Protein AF-A0A3B0PQD7-F1 (afdb_monomer_lite)

pLDDT: mean 87.28, std 15.41, range [33.97, 98.12]

Organi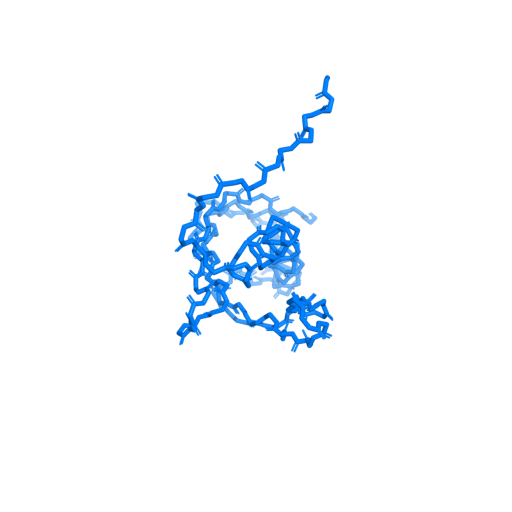sm: NCBI:txid1967783

Radius of gyration: 17.75 Å; chains: 1; bounding box: 50×24×46 Å

Structure (mmCIF, N/CA/C/O backbone):
data_AF-A0A3B0PQD7-F1
#
_entry.id   AF-A0A3B0PQD7-F1
#
loop_
_atom_site.group_PDB
_atom_site.id
_atom_site.type_symbol
_atom_site.label_atom_id
_atom_site.label_alt_id
_atom_site.label_comp_id
_atom_site.label_asym_id
_atom_site.label_entity_id
_atom_site.label_seq_id
_atom_site.pdbx_PDB_ins_code
_atom_site.Cartn_x
_atom_site.Cartn_y
_atom_site.Cartn_z
_atom_site.occupancy
_atom_site.B_iso_or_equiv
_atom_site.auth_seq_id
_atom_site.auth_comp_id
_atom_site.auth_asym_id
_atom_site.auth_atom_id
_atom_site.pdbx_PDB_model_num
ATOM 1 N N . MET A 1 1 ? -28.896 14.574 -0.219 1.00 33.97 1 MET A N 1
ATOM 2 C CA . MET A 1 1 ? -29.560 14.428 1.098 1.00 33.97 1 MET A CA 1
ATOM 3 C C . MET A 1 1 ? -28.515 14.001 2.114 1.00 33.97 1 MET A C 1
ATOM 5 O O . MET A 1 1 ? -27.941 12.939 1.903 1.00 33.97 1 MET A O 1
ATOM 9 N N . PRO A 1 2 ? -28.229 14.774 3.174 1.00 38.56 2 PRO A N 1
ATOM 10 C CA . PRO A 1 2 ? -27.444 14.260 4.285 1.00 38.56 2 PRO A CA 1
ATOM 11 C C . PRO A 1 2 ? -28.384 13.467 5.202 1.00 38.56 2 PRO A C 1
ATOM 13 O O . PRO A 1 2 ? -29.390 13.992 5.676 1.00 38.56 2 PRO A O 1
ATOM 16 N N . CYS A 1 3 ? -28.106 12.184 5.409 1.00 43.03 3 CYS A N 1
ATOM 17 C CA . CYS A 1 3 ? -28.840 11.355 6.358 1.00 43.03 3 CYS A CA 1
ATOM 18 C C . CYS A 1 3 ? -28.069 11.304 7.682 1.00 43.03 3 CYS A C 1
ATOM 20 O O . CYS A 1 3 ? -27.034 10.653 7.796 1.00 43.03 3 CYS A O 1
ATOM 22 N N . ILE A 1 4 ? -28.587 11.994 8.700 1.00 49.31 4 ILE A N 1
ATOM 23 C CA . ILE A 1 4 ? -28.175 11.782 10.089 1.00 49.31 4 ILE A CA 1
ATOM 24 C C . ILE A 1 4 ? -28.819 10.463 10.532 1.00 49.31 4 ILE A C 1
ATOM 26 O O . ILE A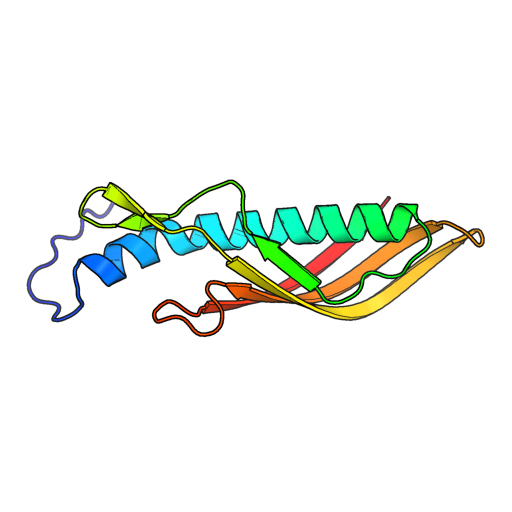 1 4 ? -30.043 10.364 10.625 1.00 49.31 4 ILE A O 1
ATOM 30 N N . ARG A 1 5 ? -28.005 9.423 10.749 1.00 48.00 5 ARG A N 1
ATOM 31 C CA . ARG A 1 5 ? -28.453 8.144 11.319 1.00 48.00 5 ARG A CA 1
ATOM 32 C C . ARG A 1 5 ? -28.305 8.192 12.836 1.00 48.00 5 ARG A C 1
ATOM 34 O O . ARG A 1 5 ? -27.195 8.287 13.346 1.00 48.00 5 ARG A O 1
ATOM 41 N N . PHE A 1 6 ? -29.424 8.089 13.547 1.00 45.12 6 PHE A N 1
ATOM 42 C CA . PHE A 1 6 ? -29.429 7.840 14.984 1.00 45.12 6 PHE A CA 1
ATOM 43 C C . PHE A 1 6 ? -29.221 6.342 15.224 1.00 45.12 6 PHE A C 1
ATOM 45 O O . PHE A 1 6 ? -30.031 5.518 14.796 1.00 45.12 6 PHE A O 1
ATOM 52 N N . TYR A 1 7 ? -28.121 5.985 15.886 1.00 51.50 7 TYR A N 1
ATOM 53 C CA . TYR A 1 7 ? -27.804 4.605 16.249 1.00 51.50 7 TYR A CA 1
ATOM 54 C C . TYR A 1 7 ? -28.651 4.176 17.450 1.00 51.50 7 TYR A C 1
ATOM 56 O O . TYR A 1 7 ? -28.227 4.275 18.597 1.00 51.50 7 TYR A O 1
ATOM 64 N N . CYS A 1 8 ? -29.861 3.690 17.186 1.00 42.84 8 CYS A N 1
ATOM 65 C CA . CYS A 1 8 ? -30.623 2.930 18.168 1.00 42.84 8 CYS A CA 1
ATOM 66 C C . CYS A 1 8 ? -30.406 1.436 17.893 1.00 42.84 8 CYS A C 1
ATOM 68 O O . CYS A 1 8 ? -30.883 0.910 16.891 1.00 42.84 8 CYS A O 1
ATOM 70 N N . GLY A 1 9 ? -29.673 0.759 18.782 1.00 48.16 9 GLY A N 1
ATOM 71 C CA . GLY A 1 9 ? -29.745 -0.699 18.917 1.00 48.16 9 GLY A CA 1
ATOM 72 C C . GLY A 1 9 ? -28.837 -1.549 18.024 1.00 48.16 9 GLY A C 1
ATOM 73 O O . GLY A 1 9 ? -29.288 -2.573 17.521 1.00 48.16 9 GLY A O 1
ATOM 74 N N . VAL A 1 10 ? -27.552 -1.210 17.875 1.00 45.53 10 VAL A N 1
ATOM 75 C CA . VAL A 1 10 ? -26.562 -2.141 17.302 1.00 45.53 10 VAL A CA 1
ATOM 76 C C . VAL A 1 10 ? -25.568 -2.537 18.391 1.00 45.53 10 VAL A C 1
ATOM 78 O O . VAL A 1 10 ? -24.862 -1.695 18.929 1.00 45.53 10 VAL A O 1
ATOM 81 N N . ARG A 1 11 ? -25.492 -3.834 18.717 1.00 49.12 11 ARG A N 1
ATOM 82 C CA . ARG A 1 11 ? -24.480 -4.433 19.613 1.00 49.12 11 ARG A CA 1
ATOM 83 C C . ARG A 1 11 ? -23.065 -4.443 18.990 1.00 49.12 11 ARG A C 1
ATOM 85 O O . ARG A 1 11 ? -22.325 -5.406 19.167 1.00 49.12 11 ARG A O 1
ATOM 92 N N . ARG A 1 12 ? -22.704 -3.432 18.199 1.00 54.81 12 ARG A N 1
ATOM 93 C CA . ARG A 1 12 ? -21.333 -3.213 17.718 1.00 54.81 12 ARG A CA 1
ATOM 94 C C . ARG A 1 12 ? -20.654 -2.292 18.716 1.00 54.81 12 ARG A C 1
ATOM 96 O O . ARG A 1 12 ? -21.308 -1.409 19.270 1.00 54.81 12 ARG A O 1
ATOM 103 N N . SER A 1 13 ? -19.386 -2.546 19.031 1.00 69.62 13 SER A N 1
ATOM 104 C CA . SER A 1 13 ? -18.706 -1.652 19.960 1.00 69.62 13 SER A CA 1
ATOM 105 C C . SER A 1 13 ? -18.562 -0.294 19.273 1.00 69.62 13 SER A C 1
ATOM 107 O O . SER A 1 13 ? -18.116 -0.215 18.133 1.00 69.62 13 SER A O 1
ATOM 109 N N . PHE A 1 14 ? -18.973 0.773 19.958 1.00 77.44 14 PHE A N 1
ATOM 110 C CA . PHE A 1 14 ? -18.831 2.155 19.483 1.00 77.44 14 PHE A CA 1
ATOM 111 C C . PHE A 1 14 ? -17.390 2.470 19.044 1.00 77.44 14 PHE A C 1
ATOM 113 O O . PHE A 1 14 ? -17.153 3.265 18.141 1.00 77.44 14 PHE A O 1
ATOM 120 N N . GLU A 1 15 ? -16.429 1.792 19.670 1.00 79.31 15 GLU A N 1
ATOM 121 C CA . GLU A 1 15 ? -15.017 1.841 19.321 1.00 79.31 15 GLU A CA 1
ATOM 122 C C . GLU A 1 15 ? -14.735 1.308 17.910 1.00 79.31 15 GLU A C 1
ATOM 124 O O . GLU A 1 15 ? -14.035 1.960 17.139 1.00 79.31 15 GLU A O 1
ATOM 129 N N . ASP A 1 16 ? -15.323 0.167 17.537 1.00 79.81 16 ASP A N 1
ATOM 130 C CA . ASP A 1 16 ? -15.156 -0.395 16.195 1.00 79.81 16 ASP A CA 1
ATOM 131 C C . ASP A 1 16 ? -15.752 0.547 15.133 1.00 79.81 16 ASP A C 1
ATOM 133 O O . ASP A 1 16 ? -15.162 0.728 14.070 1.00 79.81 16 ASP A O 1
ATOM 137 N N . ASP A 1 17 ? -16.886 1.198 15.418 1.00 82.94 17 ASP A N 1
ATOM 138 C CA . ASP A 1 17 ? -17.503 2.156 14.491 1.00 82.94 17 ASP A CA 1
ATOM 139 C C . ASP A 1 17 ? -16.621 3.399 14.276 1.00 82.94 17 ASP A C 1
ATOM 141 O O . ASP A 1 17 ? -16.484 3.867 13.145 1.00 82.94 17 ASP A O 1
ATOM 145 N N . ILE A 1 18 ? -15.962 3.906 15.324 1.00 85.69 18 ILE A N 1
ATOM 146 C CA . ILE A 1 18 ? -15.037 5.046 15.209 1.00 85.69 18 ILE A CA 1
ATOM 147 C C . ILE A 1 18 ? -13.805 4.706 14.375 1.00 85.69 18 ILE A C 1
ATOM 149 O O . ILE A 1 18 ? -13.388 5.518 13.542 1.00 85.69 18 ILE A O 1
ATOM 153 N N . VAL A 1 19 ? -13.231 3.517 14.565 1.00 84.31 19 VAL A N 1
ATOM 154 C CA . VAL A 1 19 ? -12.105 3.052 13.742 1.00 84.31 19 VAL A CA 1
ATOM 155 C C . VAL A 1 19 ? -12.552 2.890 12.286 1.00 84.31 19 VAL A C 1
ATOM 157 O O . VAL A 1 19 ? -11.895 3.396 11.374 1.00 84.31 19 VAL A O 1
ATOM 160 N N . ASN A 1 20 ? -13.717 2.278 12.057 1.00 86.50 20 ASN A N 1
ATOM 161 C CA . ASN A 1 20 ? -14.266 2.062 10.716 1.00 86.50 20 ASN A CA 1
ATOM 162 C C . ASN A 1 20 ? -14.564 3.366 9.964 1.00 86.50 20 ASN A C 1
ATOM 164 O O . ASN A 1 20 ? -14.393 3.417 8.748 1.00 86.50 20 ASN A O 1
ATOM 168 N N . LEU A 1 21 ? -14.979 4.429 10.659 1.00 90.81 21 LEU A N 1
ATOM 169 C CA . LEU A 1 21 ? -15.213 5.742 10.045 1.00 90.81 21 LEU A CA 1
ATOM 170 C C . LEU A 1 21 ? -13.929 6.385 9.502 1.00 90.81 21 LEU A C 1
ATOM 172 O O . LEU A 1 21 ? -13.992 7.168 8.556 1.00 90.81 21 LEU A O 1
ATOM 176 N N . GLN A 1 22 ? -12.776 6.059 10.085 1.00 92.69 22 GLN A N 1
ATOM 177 C CA . GLN A 1 22 ? -11.473 6.590 9.675 1.00 92.69 22 GLN A CA 1
ATOM 178 C C . GLN A 1 22 ? -10.800 5.712 8.607 1.00 92.69 22 GLN A C 1
ATOM 180 O O . GLN A 1 22 ? -9.976 6.204 7.835 1.00 92.69 22 GLN A O 1
ATOM 185 N N . LEU A 1 23 ? -11.183 4.434 8.520 1.00 90.88 23 LEU A N 1
ATOM 186 C CA . LEU A 1 23 ? -10.560 3.423 7.664 1.00 90.88 23 LEU A CA 1
ATOM 187 C C . LEU A 1 23 ? -10.456 3.805 6.171 1.00 90.88 23 LEU A C 1
ATOM 189 O O . LEU A 1 23 ? -9.398 3.554 5.599 1.00 90.88 23 LEU A O 1
ATOM 193 N N . PRO A 1 24 ? -11.449 4.449 5.519 1.00 93.19 24 PRO A N 1
ATOM 194 C CA . PRO A 1 24 ? -11.310 4.851 4.115 1.00 93.19 24 PRO A CA 1
ATOM 195 C C . PRO A 1 24 ? -10.115 5.781 3.864 1.00 93.19 24 PRO A C 1
ATOM 197 O O . PRO A 1 24 ? -9.327 5.539 2.954 1.00 93.19 24 PRO A O 1
ATOM 200 N N . ALA A 1 25 ? -9.929 6.792 4.718 1.00 93.69 25 ALA A N 1
ATOM 201 C CA . ALA A 1 25 ? -8.799 7.712 4.609 1.00 93.69 25 ALA A CA 1
ATOM 202 C C . ALA A 1 25 ? -7.464 7.010 4.900 1.00 93.69 25 ALA A C 1
ATOM 204 O O . ALA A 1 25 ? -6.443 7.326 4.293 1.00 93.69 25 ALA A O 1
ATOM 205 N N . VAL A 1 26 ? -7.463 6.042 5.819 1.00 94.75 26 VAL A N 1
ATOM 206 C CA . VAL A 1 26 ? -6.282 5.222 6.119 1.00 94.75 26 VAL A CA 1
ATOM 207 C C . VAL A 1 26 ? -5.867 4.395 4.902 1.00 94.75 26 VAL A C 1
ATOM 209 O O . VAL A 1 26 ? -4.695 4.400 4.536 1.00 94.75 26 VAL A O 1
ATOM 212 N N . ILE A 1 27 ? -6.829 3.741 4.245 1.00 95.31 27 ILE A N 1
ATOM 213 C CA . ILE A 1 27 ? -6.595 2.942 3.037 1.00 95.31 27 ILE A CA 1
ATOM 214 C C . ILE A 1 27 ? -5.949 3.797 1.946 1.00 95.31 27 ILE A C 1
ATOM 216 O O . ILE A 1 27 ? -4.932 3.395 1.384 1.00 95.31 27 ILE A O 1
ATOM 220 N N . ASP A 1 28 ? -6.509 4.972 1.657 1.00 95.81 28 ASP A N 1
ATOM 221 C CA . ASP A 1 28 ? -5.978 5.847 0.608 1.00 95.81 28 ASP A CA 1
ATOM 222 C C . ASP A 1 28 ? -4.543 6.300 0.918 1.00 95.81 28 ASP A C 1
ATOM 224 O O . ASP A 1 28 ? -3.673 6.206 0.055 1.00 95.81 28 ASP A O 1
ATOM 228 N N . ASN A 1 29 ? -4.259 6.684 2.168 1.00 97.12 29 ASN A N 1
ATOM 229 C CA . ASN A 1 29 ? -2.905 7.055 2.588 1.00 97.12 29 ASN A CA 1
ATOM 230 C C . ASN A 1 29 ? -1.905 5.893 2.488 1.00 97.12 29 ASN A C 1
ATOM 232 O O . ASN A 1 29 ? -0.762 6.110 2.086 1.00 97.12 29 ASN A O 1
ATOM 236 N N . CYS A 1 30 ? -2.315 4.661 2.809 1.00 96.81 30 CYS A N 1
ATOM 237 C CA . CYS A 1 30 ? -1.480 3.479 2.588 1.00 96.81 30 CYS A CA 1
ATOM 238 C C . CYS A 1 30 ? -1.147 3.297 1.104 1.00 96.81 30 CYS A C 1
ATOM 240 O O . CYS A 1 30 ? 0.010 3.052 0.773 1.00 96.81 30 CYS A O 1
ATOM 242 N N . PHE A 1 31 ? -2.126 3.443 0.207 1.00 97.56 31 PHE A N 1
ATOM 243 C CA . PHE A 1 31 ? -1.869 3.325 -1.229 1.00 97.56 31 PHE A CA 1
ATOM 244 C C . PHE A 1 31 ? -0.943 4.429 -1.744 1.00 97.56 31 PHE A C 1
ATOM 246 O O . PHE A 1 31 ? -0.020 4.109 -2.486 1.00 97.56 31 PHE A O 1
ATOM 253 N N . PHE A 1 32 ? -1.100 5.679 -1.299 1.00 97.00 32 PHE A N 1
ATOM 254 C CA . PHE A 1 32 ? -0.169 6.755 -1.664 1.00 97.00 32 PHE A CA 1
ATOM 255 C C . PHE A 1 32 ? 1.260 6.477 -1.184 1.00 97.00 32 PHE A C 1
ATOM 257 O O . PHE A 1 32 ? 2.201 6.601 -1.963 1.00 97.00 32 PHE A O 1
ATOM 264 N N . ALA A 1 33 ? 1.430 6.013 0.057 1.00 97.19 33 ALA A N 1
ATOM 265 C CA . ALA A 1 33 ? 2.750 5.654 0.577 1.00 97.19 33 ALA A CA 1
ATOM 266 C C . ALA A 1 33 ? 3.397 4.500 -0.213 1.00 97.19 33 ALA A C 1
ATOM 268 O O . ALA A 1 33 ? 4.602 4.514 -0.473 1.00 97.19 33 ALA A O 1
ATOM 269 N N . VAL A 1 34 ? 2.600 3.509 -0.632 1.00 97.62 34 VAL A N 1
ATOM 270 C CA . VAL A 1 34 ? 3.088 2.428 -1.498 1.00 97.62 34 VAL A CA 1
ATOM 271 C C . VAL A 1 34 ? 3.448 2.953 -2.886 1.00 97.62 34 VAL A C 1
ATOM 273 O O . VAL A 1 34 ? 4.519 2.612 -3.377 1.00 97.62 34 VAL A O 1
ATOM 276 N N . GLU A 1 35 ? 2.629 3.805 -3.509 1.00 97.25 35 GLU A N 1
ATOM 277 C CA . GLU A 1 35 ? 2.945 4.418 -4.811 1.00 97.25 35 GLU A CA 1
ATOM 278 C C . GLU A 1 35 ? 4.257 5.210 -4.779 1.00 97.25 35 GLU A C 1
ATOM 280 O O . GLU A 1 35 ? 5.070 5.090 -5.700 1.00 97.25 35 GLU A O 1
ATOM 285 N N . ASP A 1 36 ? 4.494 5.973 -3.712 1.00 96.75 36 ASP A N 1
ATOM 286 C CA . ASP A 1 36 ? 5.742 6.709 -3.517 1.00 96.75 36 ASP A CA 1
ATOM 287 C C . ASP A 1 36 ? 6.936 5.753 -3.386 1.00 96.75 36 ASP A C 1
ATOM 289 O O . ASP A 1 36 ? 7.937 5.914 -4.089 1.00 96.75 36 ASP A O 1
ATOM 293 N N . SER A 1 37 ? 6.804 4.683 -2.591 1.00 96.88 37 SER A N 1
ATOM 294 C CA . SER A 1 37 ? 7.842 3.649 -2.478 1.00 96.88 37 SER A CA 1
ATOM 295 C C . SER A 1 37 ? 8.106 2.930 -3.808 1.00 96.88 37 SER A C 1
ATOM 297 O O . SER A 1 37 ? 9.261 2.672 -4.163 1.00 96.88 37 SER A O 1
ATOM 299 N N . MET A 1 38 ? 7.058 2.626 -4.582 1.00 96.50 38 MET A N 1
ATOM 300 C CA . MET A 1 38 ? 7.192 2.061 -5.927 1.00 96.50 38 MET A CA 1
ATOM 301 C C . MET A 1 38 ? 7.980 3.016 -6.829 1.00 96.50 38 MET A C 1
ATOM 303 O O . MET A 1 38 ? 8.893 2.573 -7.530 1.00 96.50 38 MET A O 1
ATOM 307 N N . ARG A 1 39 ? 7.670 4.318 -6.782 1.00 96.00 39 ARG A N 1
ATOM 308 C CA . ARG A 1 39 ? 8.348 5.349 -7.577 1.00 96.00 39 ARG A CA 1
ATOM 309 C C . ARG A 1 39 ? 9.836 5.433 -7.241 1.00 96.00 39 ARG A C 1
ATOM 311 O O . ARG A 1 39 ? 10.664 5.431 -8.149 1.00 96.00 39 ARG A O 1
ATOM 318 N N . GLU A 1 40 ? 10.187 5.435 -5.959 1.00 95.75 40 GLU A N 1
ATOM 319 C CA . GLU A 1 40 ? 11.585 5.433 -5.509 1.00 95.75 40 GLU A CA 1
ATOM 320 C C . GLU A 1 40 ? 12.349 4.187 -5.980 1.00 95.75 40 GLU A C 1
ATOM 322 O O . GLU A 1 40 ? 13.470 4.285 -6.484 1.00 95.75 40 GLU A O 1
ATOM 327 N N . GLN A 1 41 ? 11.745 3.000 -5.875 1.00 94.75 41 GLN A N 1
ATOM 328 C CA . GLN A 1 41 ? 12.367 1.760 -6.355 1.00 94.75 41 GLN A CA 1
ATOM 329 C C . GLN A 1 41 ? 12.597 1.791 -7.871 1.00 94.75 41 GLN A C 1
ATOM 331 O O . GLN A 1 41 ? 13.676 1.418 -8.338 1.00 94.75 41 GLN A O 1
ATOM 336 N N . MET A 1 42 ? 11.613 2.282 -8.622 1.00 94.50 42 MET A N 1
ATOM 337 C CA . MET A 1 42 ? 11.665 2.415 -10.077 1.00 94.50 42 MET A CA 1
ATOM 338 C C . MET A 1 42 ? 12.725 3.425 -10.552 1.00 94.50 42 MET A C 1
ATOM 340 O O . MET A 1 42 ? 13.406 3.145 -11.544 1.00 94.50 42 MET A O 1
ATOM 344 N N . LEU A 1 43 ? 12.915 4.542 -9.831 1.00 93.25 43 LEU A N 1
ATOM 345 C CA . LEU A 1 43 ? 14.013 5.502 -10.053 1.00 93.25 43 LEU A CA 1
ATOM 346 C C . LEU A 1 43 ? 15.389 4.868 -9.834 1.00 93.25 43 LEU A C 1
ATOM 348 O O . LEU A 1 43 ? 16.332 5.175 -10.556 1.00 93.25 43 LEU A O 1
ATOM 352 N N . ASN A 1 44 ? 15.485 3.942 -8.880 1.00 92.19 44 ASN A N 1
ATOM 353 C CA . ASN A 1 44 ? 16.690 3.156 -8.614 1.00 92.19 44 ASN A CA 1
ATOM 354 C C . ASN A 1 44 ? 16.862 1.961 -9.578 1.00 92.19 44 ASN A C 1
ATOM 356 O O . ASN A 1 44 ? 17.696 1.087 -9.339 1.00 92.19 44 ASN A O 1
ATOM 360 N N . GLY A 1 45 ? 16.042 1.869 -10.632 1.00 90.38 45 GLY A N 1
ATOM 361 C CA . GLY A 1 45 ? 16.086 0.803 -11.641 1.00 90.38 45 GLY A CA 1
ATOM 362 C C . GLY A 1 45 ? 15.473 -0.527 -11.207 1.00 90.38 45 GLY A C 1
ATOM 363 O O . GLY A 1 45 ? 15.450 -1.498 -11.974 1.00 90.38 45 GLY A O 1
ATOM 364 N N . ASN A 1 46 ? 14.928 -0.588 -9.997 1.00 92.25 46 ASN A N 1
ATOM 365 C CA . ASN A 1 46 ? 14.327 -1.791 -9.452 1.00 92.25 46 ASN A CA 1
ATOM 366 C C . ASN A 1 46 ? 12.848 -1.866 -9.821 1.00 92.25 46 ASN A C 1
ATOM 368 O O . ASN A 1 46 ? 12.119 -0.879 -9.793 1.00 92.25 46 ASN A O 1
ATOM 372 N N . PHE A 1 47 ? 12.385 -3.070 -10.147 1.00 92.81 47 PHE A N 1
ATOM 373 C CA . PHE A 1 47 ? 10.948 -3.307 -10.129 1.00 92.81 47 PHE A CA 1
ATOM 374 C C . PHE A 1 47 ? 10.447 -3.250 -8.685 1.00 92.81 47 PHE A C 1
ATOM 376 O O . PHE A 1 47 ? 11.160 -3.745 -7.806 1.00 92.81 47 PHE A O 1
ATOM 383 N N . PRO A 1 48 ? 9.254 -2.681 -8.444 1.00 95.25 48 PRO A N 1
ATOM 384 C CA . PRO A 1 48 ? 8.695 -2.620 -7.107 1.00 95.25 48 PRO A CA 1
ATOM 385 C C . PRO A 1 48 ? 8.565 -3.994 -6.452 1.00 95.25 48 PRO A C 1
ATOM 387 O O . PRO A 1 48 ? 8.170 -4.966 -7.096 1.00 95.25 48 PRO A O 1
ATOM 390 N N . LYS A 1 49 ? 8.890 -4.070 -5.165 1.00 96.00 49 LYS A N 1
ATOM 391 C CA . LYS A 1 49 ? 8.830 -5.300 -4.368 1.00 96.00 49 LYS A CA 1
ATOM 392 C C . LYS A 1 49 ? 7.880 -5.145 -3.179 1.00 96.00 49 LYS A C 1
ATOM 394 O O . LYS A 1 49 ? 7.653 -4.017 -2.748 1.00 96.00 49 LYS A O 1
ATOM 399 N N . PRO A 1 50 ? 7.359 -6.262 -2.635 1.00 97.06 50 PRO A N 1
ATOM 400 C CA . PRO A 1 50 ? 6.640 -6.271 -1.363 1.00 97.06 50 PRO A CA 1
ATOM 401 C C . PRO A 1 50 ? 7.438 -5.615 -0.233 1.00 97.06 50 PRO A C 1
ATOM 403 O O . PRO A 1 50 ? 8.671 -5.660 -0.229 1.00 97.06 50 PRO A O 1
ATOM 406 N N . GLY A 1 51 ? 6.732 -5.072 0.753 1.00 96.88 51 GLY A N 1
ATOM 407 C CA . GLY A 1 51 ? 7.348 -4.388 1.881 1.00 96.88 51 GLY A CA 1
ATOM 408 C C . GLY A 1 51 ? 6.375 -4.113 3.019 1.00 96.88 51 GLY A C 1
ATOM 409 O O . GLY A 1 51 ? 5.255 -4.617 3.056 1.00 96.88 51 GLY A O 1
ATOM 410 N N . SER A 1 52 ? 6.819 -3.302 3.970 1.00 97.19 52 SER A N 1
ATOM 411 C CA . SER A 1 52 ? 6.032 -2.887 5.129 1.00 97.19 52 SER A CA 1
ATOM 412 C C . SER A 1 52 ? 6.394 -1.469 5.536 1.00 97.19 52 SER A C 1
ATOM 414 O O . SER A 1 52 ? 7.508 -1.016 5.270 1.00 97.19 52 SER A O 1
ATOM 416 N N . GLY A 1 53 ? 5.486 -0.795 6.228 1.00 95.75 53 GLY A N 1
ATOM 417 C CA . GLY A 1 53 ? 5.714 0.542 6.749 1.00 95.75 53 GLY A CA 1
ATOM 418 C C . GLY A 1 53 ? 4.732 0.908 7.851 1.00 95.75 53 GLY A C 1
ATOM 419 O O . GLY A 1 53 ? 3.883 0.117 8.259 1.00 95.75 53 GLY A O 1
ATOM 420 N N . GLU A 1 54 ? 4.857 2.139 8.323 1.00 96.50 54 GLU A N 1
ATOM 421 C CA . GLU A 1 54 ? 3.915 2.772 9.236 1.00 96.50 54 GLU A CA 1
ATOM 422 C C . GLU A 1 54 ? 3.557 4.140 8.656 1.00 96.50 54 GLU A C 1
ATOM 424 O O . GLU A 1 54 ? 4.433 4.849 8.151 1.00 96.50 54 GLU A O 1
ATOM 429 N N . LEU A 1 55 ? 2.271 4.495 8.652 1.00 94.94 55 LEU A N 1
ATOM 430 C CA . LEU A 1 55 ? 1.864 5.828 8.214 1.00 94.94 55 LEU A CA 1
ATOM 431 C C . LEU A 1 55 ? 2.257 6.880 9.252 1.00 94.94 55 LEU A C 1
ATOM 433 O O . LEU A 1 55 ? 2.221 6.642 10.454 1.00 94.94 55 LEU A O 1
ATOM 437 N N . SER A 1 56 ? 2.553 8.091 8.780 1.00 91.00 56 SER A N 1
ATOM 438 C CA . SER A 1 56 ? 2.767 9.249 9.653 1.00 91.00 56 SER A CA 1
ATOM 439 C C . SER A 1 56 ? 1.477 9.732 10.329 1.00 91.00 56 SER A C 1
ATOM 441 O O . SER A 1 56 ? 1.526 10.379 11.377 1.00 91.00 56 SER A O 1
ATOM 443 N N . CYS A 1 57 ? 0.316 9.437 9.735 1.00 91.25 57 CYS A N 1
ATOM 444 C CA . CYS A 1 57 ? -0.983 9.699 10.337 1.00 91.25 57 CYS A CA 1
ATOM 445 C C . CYS A 1 57 ? -1.381 8.590 11.323 1.00 91.25 57 CYS A C 1
ATOM 447 O O . CYS A 1 57 ? -0.827 7.495 11.336 1.00 91.25 57 CYS A O 1
ATOM 449 N N . VAL A 1 58 ? -2.357 8.895 12.177 1.00 93.50 58 VAL A N 1
ATOM 450 C CA . VAL A 1 58 ? -2.845 7.989 13.223 1.00 93.50 58 VAL A CA 1
ATOM 451 C C . VAL A 1 58 ? -4.363 7.914 13.182 1.00 93.50 58 VAL A C 1
ATOM 453 O O . VAL A 1 58 ? -5.027 8.871 12.779 1.00 93.50 58 VAL A O 1
ATOM 456 N N . VAL A 1 59 ? -4.907 6.794 13.647 1.00 92.56 59 VAL A N 1
ATOM 457 C CA . VAL A 1 59 ? -6.338 6.652 13.942 1.00 92.56 59 VAL A CA 1
ATOM 458 C C . VAL A 1 59 ? -6.572 7.008 15.405 1.00 92.56 59 VAL A C 1
ATOM 460 O O . VAL A 1 59 ? -5.712 6.772 16.253 1.00 92.56 59 VAL A O 1
ATOM 463 N N . TYR A 1 60 ? -7.732 7.576 15.716 1.00 90.19 60 TYR A N 1
ATOM 464 C CA . TYR A 1 60 ? -8.115 7.903 17.088 1.00 90.19 60 TYR A CA 1
ATOM 465 C C . TYR A 1 60 ? -9.204 6.973 17.614 1.00 90.19 60 TYR A C 1
ATOM 467 O O . TYR A 1 60 ? -10.135 6.631 16.886 1.00 90.19 60 TYR A O 1
ATOM 475 N N . THR A 1 61 ? -9.107 6.610 18.894 1.00 87.50 61 THR A N 1
ATOM 476 C CA . THR A 1 61 ? -10.177 5.911 19.621 1.00 87.50 61 THR A CA 1
ATOM 477 C C . THR A 1 61 ? -11.323 6.846 19.991 1.00 87.50 61 THR A C 1
ATOM 479 O O . THR A 1 61 ? -11.175 8.071 19.961 1.00 87.50 61 THR A O 1
ATOM 482 N N . SER A 1 62 ? -12.435 6.286 20.484 1.00 83.81 62 SER A N 1
ATOM 483 C CA . SER A 1 62 ? -13.521 7.069 21.111 1.00 83.81 62 SER A CA 1
ATOM 484 C C . SER A 1 62 ? -13.056 7.996 22.235 1.00 83.81 62 SER A C 1
ATOM 486 O O . SER A 1 62 ? -13.683 9.018 22.509 1.00 83.81 62 SER A O 1
ATOM 488 N N . ARG A 1 63 ? -11.949 7.639 22.891 1.00 87.75 63 ARG A N 1
ATOM 489 C CA . ARG A 1 63 ? -11.350 8.383 24.005 1.00 87.75 63 ARG A CA 1
ATOM 490 C C . ARG A 1 63 ? -10.238 9.335 23.560 1.00 87.75 63 ARG A C 1
ATOM 492 O O . ARG A 1 63 ? -9.591 9.931 24.413 1.00 87.75 63 ARG A O 1
ATOM 499 N N . GLY A 1 64 ? -9.991 9.457 22.255 1.00 86.88 64 GLY A N 1
ATOM 500 C CA . GLY A 1 64 ? -8.935 10.303 21.699 1.00 86.88 64 GLY A CA 1
ATOM 501 C C . GLY A 1 64 ? -7.524 9.719 21.815 1.00 86.88 64 GLY A C 1
ATOM 502 O O . GLY A 1 64 ? -6.550 10.434 21.582 1.00 86.88 64 GLY A O 1
ATOM 503 N N . ASN A 1 65 ? -7.381 8.432 22.150 1.00 89.75 65 ASN A N 1
ATOM 504 C CA . ASN A 1 65 ? -6.072 7.780 22.142 1.00 89.75 65 ASN A CA 1
ATOM 505 C C . ASN A 1 65 ? -5.619 7.559 20.700 1.00 89.75 65 ASN A C 1
ATOM 507 O O . ASN A 1 65 ? -6.420 7.169 19.853 1.00 89.75 65 ASN A O 1
ATOM 511 N N . LYS A 1 66 ? -4.329 7.770 20.442 1.00 92.88 66 LYS A N 1
ATOM 512 C CA . LYS A 1 66 ? -3.722 7.549 19.128 1.00 92.88 66 LYS A CA 1
ATOM 513 C C . LYS A 1 66 ? -3.418 6.070 18.923 1.00 92.88 66 LYS A C 1
ATOM 515 O O . LYS A 1 66 ? -2.864 5.426 19.812 1.00 92.88 66 LYS A O 1
ATOM 520 N N . ILE A 1 67 ? -3.729 5.573 17.737 1.00 90.75 67 ILE A N 1
ATOM 521 C CA . ILE A 1 67 ? -3.376 4.244 17.257 1.00 90.75 67 ILE A CA 1
ATOM 522 C C . ILE A 1 67 ? -2.475 4.437 16.026 1.00 90.75 67 ILE A C 1
ATOM 524 O O . ILE A 1 67 ? -2.942 4.999 15.028 1.00 90.75 67 ILE A O 1
ATOM 528 N N . PRO A 1 68 ? -1.194 4.024 16.085 1.00 93.56 68 PRO A N 1
ATOM 529 C CA . PRO A 1 68 ? -0.311 4.042 14.922 1.00 93.56 68 PRO A CA 1
ATOM 530 C C . PRO A 1 68 ? -0.811 3.050 13.875 1.00 93.56 68 PRO A C 1
ATOM 532 O O . PRO A 1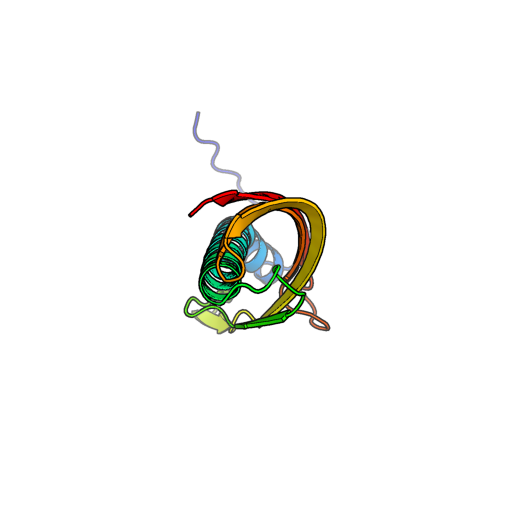 68 ? -1.416 2.038 14.229 1.00 93.56 68 PRO A O 1
ATOM 535 N N . ILE A 1 69 ? -0.562 3.330 12.597 1.00 95.38 69 ILE A N 1
ATOM 536 C CA . ILE A 1 69 ? -1.104 2.543 11.487 1.00 95.38 69 ILE A CA 1
ATOM 537 C C . ILE A 1 69 ? 0.034 1.787 10.791 1.00 95.38 69 ILE A C 1
ATOM 539 O O . ILE A 1 69 ? 0.595 2.287 9.808 1.00 95.38 69 ILE A O 1
ATOM 543 N N . PRO A 1 70 ? 0.388 0.583 11.269 1.00 96.69 70 PRO A N 1
ATOM 544 C CA . PRO A 1 70 ? 1.288 -0.292 10.543 1.00 96.69 70 PRO A CA 1
ATOM 545 C C . PRO A 1 70 ? 0.566 -0.906 9.344 1.00 96.69 70 PRO A C 1
ATOM 547 O O . PRO A 1 70 ? -0.619 -1.249 9.419 1.00 96.69 70 PRO A O 1
ATOM 550 N N . TYR A 1 71 ? 1.296 -1.090 8.251 1.00 97.31 71 TYR A N 1
ATOM 551 C CA . TYR A 1 71 ? 0.810 -1.787 7.071 1.00 97.31 71 TYR A CA 1
ATOM 552 C C . TYR A 1 71 ? 1.902 -2.660 6.449 1.00 97.31 71 TYR A C 1
ATOM 554 O O . TYR A 1 71 ? 3.096 -2.362 6.510 1.00 97.31 71 TYR A O 1
ATOM 562 N N . VAL A 1 72 ? 1.476 -3.749 5.825 1.00 97.81 72 VAL A N 1
ATOM 563 C CA . VAL A 1 72 ? 2.307 -4.624 4.992 1.00 97.81 72 VAL A CA 1
ATOM 564 C C . VAL A 1 72 ? 1.663 -4.666 3.618 1.00 97.81 72 VAL A C 1
ATOM 566 O O . VAL A 1 72 ? 0.440 -4.636 3.508 1.00 97.81 72 VAL A O 1
ATOM 569 N N . TYR A 1 73 ? 2.462 -4.699 2.560 1.00 98.12 73 TYR A N 1
ATOM 570 C CA . TYR A 1 73 ? 1.946 -4.761 1.203 1.00 98.12 73 TYR A CA 1
ATOM 571 C C . TYR A 1 73 ? 2.689 -5.789 0.358 1.00 98.12 73 TYR A C 1
ATOM 573 O O . TYR A 1 73 ? 3.903 -5.974 0.469 1.00 98.12 73 TYR A O 1
ATOM 581 N N . SER A 1 74 ? 1.945 -6.435 -0.531 1.00 97.88 74 SER A N 1
ATOM 582 C CA . SER A 1 74 ? 2.472 -7.307 -1.575 1.00 97.88 74 SER A CA 1
ATOM 583 C C . SER A 1 74 ? 2.143 -6.736 -2.944 1.00 97.88 74 SER A C 1
ATOM 585 O O . SER A 1 74 ? 1.065 -6.174 -3.140 1.00 97.88 74 SER A O 1
ATOM 587 N N . ILE A 1 75 ? 3.061 -6.914 -3.889 1.00 97.38 75 ILE A N 1
ATOM 588 C CA . ILE A 1 75 ? 2.939 -6.417 -5.257 1.00 97.38 75 ILE A CA 1
ATOM 589 C C . ILE A 1 75 ? 3.009 -7.606 -6.210 1.00 97.38 75 ILE A C 1
ATOM 591 O O . ILE A 1 75 ? 3.992 -8.348 -6.189 1.00 97.38 75 ILE A O 1
ATOM 595 N N . ASP A 1 76 ? 1.997 -7.742 -7.060 1.00 97.19 76 ASP A N 1
ATOM 596 C CA . ASP A 1 76 ? 1.992 -8.649 -8.204 1.00 97.19 76 ASP A CA 1
ATOM 597 C C . ASP A 1 76 ? 2.068 -7.835 -9.503 1.00 97.19 76 ASP A C 1
ATOM 599 O O . ASP A 1 76 ? 1.126 -7.140 -9.896 1.00 97.19 76 ASP A O 1
ATOM 603 N N . ILE A 1 77 ? 3.234 -7.851 -10.151 1.00 96.00 77 ILE A N 1
ATOM 604 C CA . ILE A 1 77 ? 3.497 -7.026 -11.332 1.00 96.00 77 ILE A CA 1
ATOM 605 C C . ILE A 1 77 ? 2.881 -7.686 -12.561 1.00 96.00 77 ILE A C 1
ATOM 607 O O . ILE A 1 77 ? 3.382 -8.684 -13.074 1.00 96.00 77 ILE A O 1
ATOM 611 N N . ARG A 1 78 ? 1.854 -7.040 -13.116 1.00 94.31 78 ARG A N 1
ATOM 612 C CA . ARG A 1 78 ? 1.213 -7.459 -14.366 1.00 94.31 78 ARG A CA 1
ATOM 613 C C . ARG A 1 78 ? 2.009 -7.035 -15.596 1.00 94.31 78 ARG A C 1
ATOM 615 O O . ARG A 1 78 ? 2.069 -7.768 -16.581 1.00 94.31 78 ARG A O 1
ATOM 622 N N . LYS A 1 79 ? 2.583 -5.826 -15.581 1.00 93.56 79 LYS A N 1
ATOM 623 C CA . LYS A 1 79 ? 3.387 -5.299 -16.694 1.00 93.56 79 LYS A CA 1
ATOM 624 C C . LYS A 1 79 ? 4.379 -4.245 -16.218 1.00 93.56 79 LYS A C 1
ATOM 626 O O . LYS A 1 79 ? 4.009 -3.318 -15.509 1.00 93.56 79 LYS A O 1
ATOM 631 N N . GLY A 1 80 ? 5.618 -4.339 -16.686 1.00 91.44 80 GLY A N 1
ATOM 632 C CA . GLY A 1 80 ? 6.667 -3.35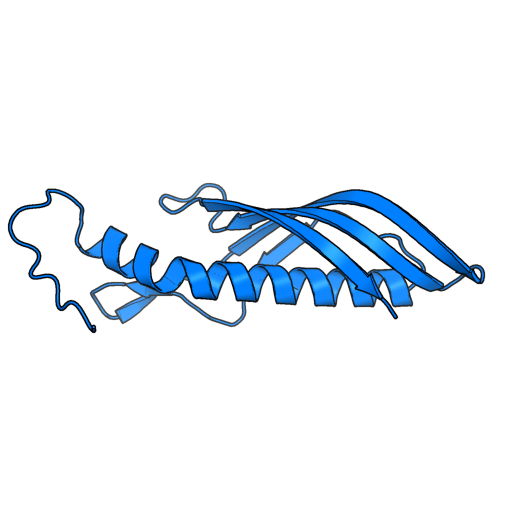5 -16.436 1.00 91.44 80 GLY A CA 1
ATOM 633 C C . GLY A 1 80 ? 7.316 -2.881 -17.734 1.00 91.44 80 GLY A C 1
ATOM 634 O O . GLY A 1 80 ? 7.534 -3.687 -18.637 1.00 91.44 80 GLY A O 1
ATOM 635 N N . VAL A 1 81 ? 7.626 -1.588 -17.838 1.00 91.50 81 VAL A N 1
ATOM 636 C CA . VAL A 1 81 ? 8.320 -0.994 -18.992 1.00 91.50 81 VAL A CA 1
ATOM 637 C C . VAL A 1 81 ? 9.625 -0.358 -18.530 1.00 91.50 81 VAL A C 1
ATOM 639 O O . VAL A 1 81 ? 9.630 0.519 -17.666 1.00 91.50 81 VAL A O 1
ATOM 642 N N . ARG A 1 82 ? 10.732 -0.778 -19.146 1.00 89.12 82 ARG A N 1
ATOM 643 C CA . ARG A 1 82 ? 12.064 -0.178 -19.001 1.00 89.12 82 ARG A CA 1
ATOM 644 C C . ARG A 1 82 ? 12.457 0.467 -20.324 1.00 89.12 82 ARG A C 1
ATOM 646 O O . ARG A 1 82 ? 12.194 -0.115 -21.373 1.00 89.12 82 ARG A O 1
ATOM 653 N N . ILE A 1 83 ? 13.053 1.655 -20.268 1.00 76.06 83 ILE A N 1
ATOM 654 C CA . ILE A 1 83 ? 13.592 2.333 -21.460 1.00 76.06 83 ILE A CA 1
ATOM 655 C C . ILE A 1 83 ? 15.120 2.238 -21.488 1.00 76.06 83 ILE A C 1
ATOM 657 O O . ILE A 1 83 ? 15.696 1.994 -22.541 1.00 76.06 83 ILE A O 1
ATOM 661 N N . GLU A 1 84 ? 15.766 2.340 -20.327 1.00 70.56 84 GLU A N 1
ATOM 662 C CA . GLU A 1 84 ? 17.217 2.221 -20.169 1.00 70.56 84 GLU A CA 1
ATOM 663 C C . GLU A 1 84 ? 17.544 1.207 -19.065 1.00 70.56 84 GLU A C 1
ATOM 665 O O . GLU A 1 84 ? 16.664 0.813 -18.294 1.00 70.56 84 GLU A O 1
ATOM 670 N N . ALA A 1 85 ? 18.807 0.777 -18.967 1.00 67.56 85 ALA A N 1
ATOM 671 C CA . ALA A 1 85 ? 19.232 -0.253 -18.013 1.00 67.56 85 ALA A CA 1
ATOM 672 C C . ALA A 1 85 ? 18.955 0.105 -16.536 1.00 67.56 85 ALA A C 1
ATOM 674 O O . ALA A 1 85 ? 18.904 -0.794 -15.699 1.00 67.56 85 ALA A O 1
ATOM 675 N N . ASN A 1 86 ? 18.718 1.386 -16.232 1.00 75.88 86 ASN A N 1
ATOM 676 C CA . ASN A 1 86 ? 18.698 1.903 -14.867 1.00 75.88 86 ASN A CA 1
ATOM 677 C C . ASN A 1 86 ? 17.361 2.509 -14.416 1.00 75.88 86 ASN A C 1
ATOM 679 O O . ASN A 1 86 ? 17.280 2.922 -13.268 1.00 75.88 86 ASN A O 1
ATOM 683 N N . ILE A 1 87 ? 16.324 2.588 -15.263 1.00 84.31 87 ILE A N 1
ATOM 684 C CA . ILE A 1 87 ? 15.043 3.212 -14.875 1.00 84.31 87 ILE A CA 1
ATOM 685 C C . ILE A 1 87 ? 13.858 2.382 -15.373 1.00 84.31 87 ILE A C 1
ATOM 687 O O . ILE A 1 87 ? 13.729 2.071 -16.564 1.00 84.31 87 ILE A O 1
ATOM 691 N N . VAL A 1 88 ? 12.953 2.052 -14.450 1.00 89.88 88 VAL A N 1
ATOM 692 C CA . VAL A 1 88 ? 11.633 1.501 -14.779 1.00 89.88 88 VAL A CA 1
ATOM 693 C C . VAL A 1 88 ? 10.682 2.676 -14.988 1.00 89.88 88 VAL A C 1
ATOM 695 O O . VAL A 1 88 ? 10.376 3.397 -14.050 1.00 89.88 88 VAL A O 1
ATOM 698 N N . LYS A 1 89 ? 10.215 2.888 -16.220 1.00 92.25 89 LYS A N 1
ATOM 699 C CA . LYS A 1 89 ? 9.396 4.058 -16.567 1.00 92.25 89 LYS A CA 1
ATOM 700 C C . LYS A 1 89 ? 7.925 3.888 -16.212 1.00 92.25 89 LYS A C 1
ATOM 702 O O . LYS A 1 89 ? 7.248 4.850 -15.881 1.00 92.25 89 LYS A O 1
ATOM 707 N N . ALA A 1 90 ? 7.417 2.664 -16.308 1.00 93.88 90 ALA A N 1
ATOM 708 C CA . ALA A 1 90 ? 6.040 2.362 -15.950 1.00 93.88 90 ALA A CA 1
ATOM 709 C C . ALA A 1 90 ? 5.941 0.983 -15.303 1.00 93.88 90 ALA A C 1
ATOM 711 O O . ALA A 1 90 ? 6.583 0.031 -15.757 1.00 93.88 90 ALA A O 1
ATOM 712 N N . CYS A 1 91 ? 5.110 0.870 -14.273 1.00 95.19 91 CYS A N 1
ATOM 713 C CA . CYS A 1 91 ? 4.796 -0.379 -13.599 1.00 95.19 91 CYS A CA 1
ATOM 714 C C . CYS A 1 91 ? 3.289 -0.457 -13.341 1.00 95.19 91 CYS A C 1
ATOM 716 O O . CYS A 1 91 ? 2.731 0.363 -12.616 1.00 95.19 91 CYS A O 1
ATOM 718 N N . PHE A 1 92 ? 2.643 -1.460 -13.931 1.00 96.81 92 PHE A N 1
ATOM 719 C CA . PHE A 1 92 ? 1.260 -1.829 -13.665 1.00 96.81 92 PHE A CA 1
ATOM 720 C C . PHE A 1 92 ? 1.240 -3.091 -12.807 1.00 96.81 92 PHE A C 1
ATOM 722 O O . PHE A 1 92 ? 1.776 -4.128 -13.215 1.00 96.81 92 PHE A O 1
ATOM 729 N N . ALA A 1 93 ? 0.644 -3.003 -11.625 1.00 96.94 93 ALA A N 1
ATOM 730 C CA . ALA A 1 93 ? 0.662 -4.076 -10.642 1.00 96.94 93 ALA A CA 1
ATOM 731 C C . ALA A 1 93 ? -0.637 -4.129 -9.840 1.00 96.94 93 ALA A C 1
ATOM 733 O O . ALA A 1 93 ? -1.271 -3.100 -9.611 1.00 96.94 93 ALA A O 1
ATOM 734 N N . ASP A 1 94 ? -1.004 -5.318 -9.379 1.00 97.38 94 ASP A N 1
ATOM 735 C CA . ASP A 1 94 ? -1.968 -5.452 -8.296 1.00 97.38 94 ASP A CA 1
ATOM 736 C C . ASP A 1 94 ? -1.241 -5.341 -6.968 1.00 97.38 94 ASP A C 1
ATOM 738 O O . ASP A 1 94 ? -0.250 -6.029 -6.722 1.00 97.38 94 ASP A O 1
ATOM 742 N N . VAL A 1 95 ? -1.751 -4.476 -6.106 1.00 97.69 95 VAL A N 1
ATOM 743 C CA . VAL A 1 95 ? -1.208 -4.263 -4.775 1.00 97.69 95 VAL A CA 1
ATOM 744 C C . VAL A 1 95 ? -2.261 -4.652 -3.760 1.00 97.69 95 VAL A C 1
ATOM 746 O O . VAL A 1 95 ? -3.384 -4.145 -3.780 1.00 97.69 95 VAL A O 1
ATOM 749 N N . VAL A 1 96 ? -1.877 -5.558 -2.869 1.00 98.00 96 VAL A N 1
ATOM 750 C CA . VAL A 1 96 ? -2.656 -5.918 -1.686 1.00 98.00 96 VAL A CA 1
ATOM 751 C C . VAL A 1 96 ? -1.969 -5.285 -0.491 1.00 98.00 96 VAL A C 1
ATOM 753 O O . VAL A 1 96 ? -0.772 -5.488 -0.300 1.00 98.00 96 VAL A O 1
ATOM 756 N N . ILE A 1 97 ? -2.717 -4.522 0.296 1.00 97.81 97 ILE A N 1
ATOM 757 C CA . ILE A 1 97 ? -2.257 -3.917 1.541 1.00 97.81 97 ILE A CA 1
ATOM 758 C C . ILE A 1 97 ? -3.037 -4.541 2.691 1.00 97.81 97 ILE A C 1
ATOM 760 O O . ILE A 1 97 ? -4.267 -4.566 2.678 1.00 97.81 97 ILE A O 1
ATOM 764 N N . GLU A 1 98 ? -2.315 -5.015 3.694 1.00 97.62 98 GLU A N 1
ATOM 765 C CA . GLU A 1 98 ? -2.837 -5.411 4.992 1.00 97.62 98 GLU A CA 1
ATOM 766 C C . GLU A 1 98 ? -2.516 -4.316 6.014 1.00 97.62 98 GLU A C 1
ATOM 768 O O . GLU A 1 98 ? -1.356 -4.030 6.306 1.00 97.62 98 GLU A O 1
ATOM 773 N N . ILE A 1 99 ? -3.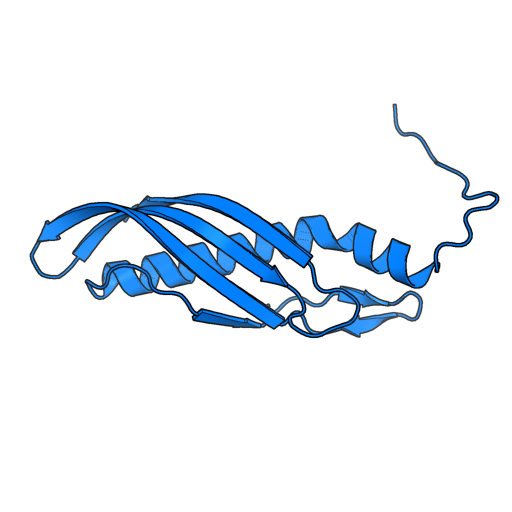558 -3.681 6.537 1.00 95.44 99 ILE A N 1
ATOM 774 C CA . ILE A 1 99 ? -3.501 -2.593 7.514 1.00 95.44 99 ILE A CA 1
ATOM 775 C C . ILE A 1 99 ? -3.761 -3.192 8.896 1.00 95.44 99 ILE A C 1
ATOM 777 O O . ILE A 1 99 ? -4.664 -4.016 9.041 1.00 95.44 99 ILE A O 1
ATOM 781 N N . PHE A 1 100 ? -3.003 -2.765 9.908 1.00 93.56 100 PHE A N 1
ATOM 782 C CA . PHE A 1 100 ? -3.011 -3.341 11.260 1.00 93.56 100 PHE A CA 1
ATOM 783 C C . PHE A 1 100 ? -2.736 -4.860 11.285 1.00 93.56 100 PHE A C 1
ATOM 785 O O . PHE A 1 100 ? -3.486 -5.594 11.932 1.00 93.56 100 PHE A O 1
ATOM 792 N N . PRO A 1 101 ? -1.680 -5.354 10.608 1.00 91.38 101 PRO A N 1
ATOM 793 C CA . PRO A 1 101 ? -1.411 -6.787 10.495 1.00 91.38 101 PRO A CA 1
ATOM 794 C C . PRO A 1 101 ? -1.277 -7.441 11.874 1.00 91.38 101 PRO A C 1
ATOM 796 O O . PRO A 1 101 ? -0.601 -6.916 12.763 1.00 91.38 101 PRO A O 1
ATOM 799 N N . ASN A 1 102 ? -1.899 -8.609 12.043 1.00 88.25 102 ASN A N 1
ATOM 800 C CA . ASN A 1 102 ? -1.951 -9.361 13.306 1.00 88.25 102 ASN A CA 1
ATOM 801 C C . ASN A 1 102 ? -2.619 -8.616 14.480 1.00 88.25 102 ASN A C 1
ATOM 803 O O . ASN A 1 102 ? -2.401 -8.967 15.642 1.00 88.25 102 ASN A O 1
ATOM 807 N N . GLN A 1 103 ? -3.438 -7.595 14.209 1.00 85.94 103 GLN A N 1
ATOM 808 C CA . GLN A 1 103 ? -4.180 -6.861 15.238 1.00 85.94 103 GLN A CA 1
ATOM 809 C C . GLN A 1 103 ? -5.694 -7.034 15.086 1.00 85.94 103 GLN A C 1
ATOM 811 O O . GLN A 1 103 ? -6.206 -7.499 14.068 1.00 85.94 103 GLN A O 1
ATOM 816 N N . LYS A 1 104 ? -6.449 -6.603 16.104 1.00 81.25 104 LYS A N 1
ATOM 817 C CA . LYS A 1 104 ? -7.919 -6.696 16.127 1.00 81.25 1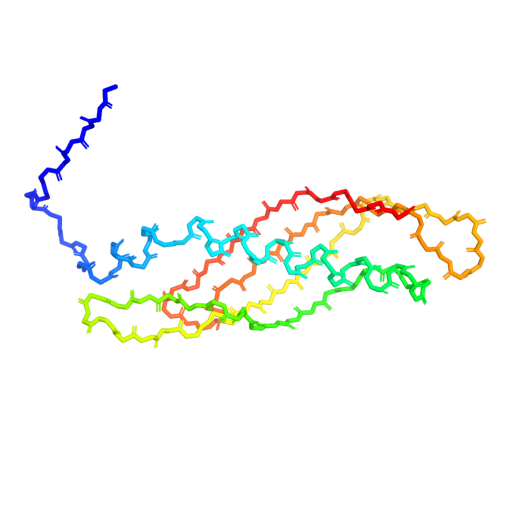04 LYS A CA 1
ATOM 818 C C . LYS A 1 104 ? -8.585 -6.043 14.902 1.00 81.25 104 LYS A C 1
ATOM 820 O O . LYS A 1 104 ? -9.609 -6.533 14.442 1.00 81.25 104 LYS A O 1
ATOM 825 N N . TYR A 1 105 ? -8.006 -4.959 14.388 1.00 80.75 105 TYR A N 1
ATOM 826 C CA . TYR A 1 105 ? -8.557 -4.158 13.288 1.00 80.75 105 TYR A CA 1
ATOM 827 C C . TYR A 1 105 ? -7.955 -4.507 11.918 1.00 80.75 105 TYR A C 1
ATOM 829 O O . TYR A 1 105 ? -8.007 -3.683 11.003 1.00 80.75 105 TYR A O 1
ATOM 837 N N . THR A 1 106 ? -7.370 -5.706 11.781 1.00 90.94 106 THR A N 1
ATOM 838 C CA . THR A 1 106 ? -6.730 -6.147 10.534 1.00 90.94 106 THR A CA 1
ATOM 839 C C . THR A 1 106 ? -7.687 -5.971 9.356 1.00 90.94 106 THR A C 1
ATOM 841 O O . THR A 1 106 ? -8.791 -6.516 9.354 1.00 90.94 106 THR A O 1
ATOM 844 N N . THR A 1 107 ? -7.258 -5.212 8.351 1.00 92.31 107 THR A N 1
ATOM 845 C CA . THR A 1 107 ? -8.034 -4.950 7.135 1.00 92.31 107 THR A CA 1
ATOM 846 C C . THR A 1 107 ? -7.158 -5.203 5.919 1.00 92.31 107 THR A C 1
ATOM 848 O O . THR A 1 107 ? -6.103 -4.591 5.787 1.00 92.31 107 THR A O 1
ATOM 851 N N . SER A 1 108 ? -7.610 -6.064 5.006 1.00 95.88 108 SER A N 1
ATOM 852 C CA . SER A 1 108 ? -6.935 -6.309 3.729 1.00 95.88 108 SER A CA 1
ATOM 853 C C . SER A 1 108 ? -7.685 -5.629 2.587 1.00 95.88 108 SER A C 1
ATOM 855 O O . SER A 1 108 ? -8.903 -5.775 2.464 1.00 95.88 108 SER A O 1
ATOM 857 N N . VAL A 1 109 ? -6.963 -4.875 1.760 1.00 96.62 109 VAL A N 1
ATOM 858 C CA . VAL A 1 109 ? -7.513 -4.161 0.604 1.00 96.62 109 VAL A CA 1
ATOM 859 C C . VAL A 1 109 ? -6.618 -4.374 -0.603 1.00 96.62 109 VAL A C 1
ATOM 861 O O . VAL A 1 109 ? -5.402 -4.242 -0.515 1.00 96.62 109 VAL A O 1
ATOM 864 N N . GLN A 1 110 ? -7.230 -4.648 -1.751 1.00 97.00 110 GLN A N 1
ATOM 865 C CA . GLN A 1 110 ? -6.535 -4.796 -3.023 1.00 97.00 110 GLN A CA 1
ATOM 866 C C . GLN A 1 110 ? -6.935 -3.681 -3.989 1.00 97.00 110 GLN A C 1
ATOM 868 O O . GLN A 1 110 ? -8.124 -3.389 -4.145 1.00 97.00 110 GLN A O 1
ATOM 873 N N . ARG A 1 111 ? -5.952 -3.083 -4.667 1.00 96.50 111 ARG A N 1
ATOM 874 C CA . ARG A 1 111 ? -6.162 -2.174 -5.804 1.00 96.50 111 ARG A CA 1
ATOM 875 C C . ARG A 1 111 ? -5.106 -2.419 -6.876 1.00 96.50 111 ARG A C 1
ATOM 877 O O . ARG A 1 111 ? -3.972 -2.773 -6.567 1.00 96.50 111 ARG A O 1
ATOM 884 N N . SER A 1 112 ? -5.471 -2.203 -8.135 1.00 96.62 112 SER A N 1
ATOM 885 C CA . SER A 1 112 ? -4.498 -2.152 -9.228 1.00 96.62 112 SER A CA 1
ATOM 886 C C . SER A 1 112 ? -3.909 -0.745 -9.314 1.00 96.62 112 SER A C 1
ATOM 888 O O . SER A 1 112 ? -4.659 0.230 -9.375 1.00 96.62 112 SER A O 1
ATOM 890 N N . LEU A 1 113 ? -2.583 -0.644 -9.342 1.00 95.81 113 LEU A N 1
ATOM 891 C CA . LEU A 1 113 ? -1.838 0.609 -9.432 1.00 95.81 113 LEU A CA 1
ATOM 892 C C . LEU A 1 113 ? -1.095 0.691 -10.766 1.00 95.81 113 LEU A C 1
ATOM 894 O O . LEU A 1 113 ? -0.586 -0.308 -11.280 1.00 95.81 113 LEU A O 1
ATOM 898 N N . CYS A 1 114 ? -1.017 1.902 -11.314 1.00 96.00 114 CYS A N 1
ATOM 899 C CA . CYS A 1 114 ? -0.201 2.228 -12.478 1.00 96.00 114 CYS A CA 1
ATOM 900 C C . CYS A 1 114 ? 0.741 3.370 -12.099 1.00 96.00 114 CYS A C 1
ATOM 902 O O . CYS A 1 114 ? 0.336 4.531 -12.076 1.00 96.00 114 CYS A O 1
ATOM 904 N N . VAL A 1 115 ? 1.989 3.033 -11.784 1.00 96.06 115 VAL A N 1
ATOM 905 C CA . VAL A 1 115 ? 3.016 4.013 -11.414 1.00 96.06 115 VAL A CA 1
ATOM 906 C C . VAL A 1 115 ? 3.846 4.331 -12.649 1.00 96.06 115 VAL A C 1
ATOM 908 O O . VAL A 1 115 ? 4.324 3.421 -13.328 1.00 96.06 115 VAL A O 1
ATOM 911 N N . VAL A 1 116 ? 4.000 5.619 -12.953 1.00 93.88 116 VAL A N 1
ATOM 912 C CA . VAL A 1 116 ? 4.740 6.130 -14.116 1.00 93.88 116 VAL A CA 1
ATOM 913 C C . VAL A 1 116 ? 5.723 7.209 -13.661 1.00 93.88 116 VAL A C 1
ATOM 915 O O . VAL A 1 116 ? 5.421 7.953 -12.724 1.00 93.88 116 VAL A O 1
ATOM 918 N N . ILE A 1 117 ? 6.888 7.264 -14.313 1.00 89.81 117 ILE A N 1
ATOM 919 C CA . ILE A 1 117 ? 8.001 8.193 -14.055 1.00 89.81 117 ILE A CA 1
ATOM 920 C C . ILE A 1 117 ? 8.422 8.883 -15.350 1.00 89.81 117 ILE A C 1
ATOM 922 O O . ILE A 1 117 ? 8.393 8.225 -16.420 1.00 89.81 117 ILE A O 1
#

Sequence (117 aa):
MPCIRFYCGVRRSFEDDIVNLQLPAVIDNCFFAVEDSMREQMLNGNFPKPGSGELSCVVYTSRGNKIPIPYVYSIDIRKGVRIEANIVKACFADVVIEIFPNQKYTTSVQRSLCVVI

Secondary structure (DSSP, 8-state):
--------S--S-HHHHHHHHHHHHHHHHHHHHHHHHHHHHHHTTPPP--EEEEEEEEEE-TT--EEEEEEEEEEEEEEEEEEETTEEEEEEEEEEEEESTTSTT-EEEEEEEEEE-

Foldseek 3Di:
DDDDDDDDDDPDPPQLVQQVVCVVVVVVQVVVVLLVQQQVCQQQVHHDAWDKDWDPDFRAGPVRDTHTKIKTKGWAWPDWDDDDNGGTFKTWTKMWMWIPPPDPNTDIDIDIDIHGD